Protein AF-A0ABD6BBD4-F1 (afdb_monomer_lite)

InterPro domains:
  IPR010994 RuvA domain 2-like [SSF47781] (39-121)
  IPR060101 SAM-like helix-hairpin-helix tandem [PF14520] (70-120)

Secondary structure (DSSP, 8-state):
------TTTHHHHHHHHHHHHHHGGGS----HHHHHHHHHHTTSS-HHHHHHHHHHHHHHHHHHHHHHHTTSTT--HHHHHHHHHH-SSHHHHHH--HHHHHTSTT--HHHHHHHHHHHHHHTS--

pLDDT: mean 80.8, std 21.13, range [36.78, 97.81]

Structure (mmCIF, N/CA/C/O backbone):
data_AF-A0ABD6BBD4-F1
#
_entry.id   AF-A0ABD6BBD4-F1
#
loop_
_atom_site.group_PDB
_atom_site.id
_atom_site.type_symbol
_atom_site.label_atom_id
_atom_site.label_alt_id
_atom_site.label_comp_id
_atom_site.label_asym_id
_atom_site.label_entity_id
_atom_site.label_seq_id
_atom_site.pdbx_PDB_ins_code
_atom_site.Cartn_x
_atom_site.Cartn_y
_atom_site.Cartn_z
_atom_site.occupancy
_atom_site.B_iso_or_equiv
_atom_site.auth_seq_id
_atom_site.auth_comp_id
_atom_site.auth_asym_id
_atom_site.auth_atom_id
_atom_site.pdbx_PDB_model_num
ATOM 1 N N . MET A 1 1 ? -23.292 -58.530 -29.403 1.00 50.50 1 MET A N 1
ATOM 2 C CA . MET A 1 1 ? -23.112 -58.066 -28.016 1.00 50.50 1 MET A CA 1
ATOM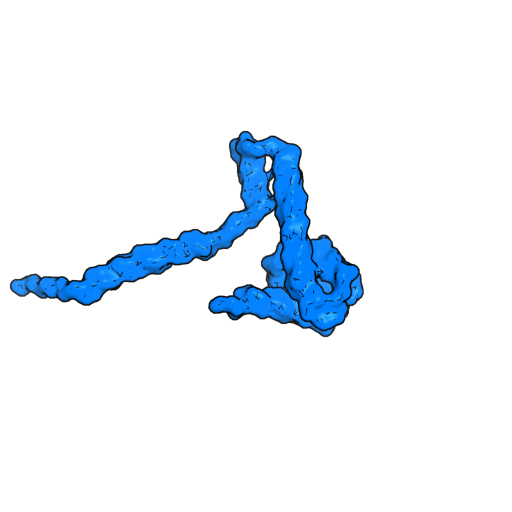 3 C C . MET A 1 1 ? -22.037 -56.995 -28.052 1.00 50.50 1 MET A C 1
ATOM 5 O O . MET A 1 1 ? -20.865 -57.299 -27.911 1.00 50.50 1 MET A O 1
ATOM 9 N N . TYR A 1 2 ? -22.459 -55.789 -28.411 1.00 49.84 2 TYR A N 1
ATOM 10 C CA . TYR A 1 2 ? -21.733 -54.531 -28.274 1.00 49.84 2 TYR A CA 1
ATOM 11 C C . TYR A 1 2 ? -22.840 -53.538 -27.934 1.00 49.84 2 TYR A C 1
ATOM 13 O O . TYR A 1 2 ? -23.832 -53.472 -28.659 1.00 49.84 2 TYR A O 1
ATOM 21 N N . ASP A 1 3 ? -22.739 -52.955 -26.748 1.00 53.69 3 ASP A N 1
ATOM 22 C CA . ASP A 1 3 ? -23.691 -51.991 -26.211 1.00 53.69 3 ASP A CA 1
ATOM 23 C C . ASP A 1 3 ? -23.444 -50.669 -26.948 1.00 53.69 3 ASP A C 1
ATOM 25 O O . ASP A 1 3 ? -22.309 -50.191 -26.978 1.00 53.69 3 ASP A O 1
ATOM 29 N N . ASP A 1 4 ? -24.461 -50.161 -27.644 1.00 53.75 4 ASP A N 1
ATOM 30 C CA . ASP A 1 4 ? -24.397 -48.888 -28.366 1.00 53.75 4 ASP A CA 1
ATOM 31 C C . ASP A 1 4 ? -24.511 -47.765 -27.318 1.00 53.75 4 ASP A C 1
ATOM 33 O O . ASP A 1 4 ? -25.568 -47.646 -26.685 1.00 53.75 4 ASP A O 1
ATOM 37 N N . PRO A 1 5 ? -23.453 -46.970 -27.068 1.00 53.09 5 PRO A N 1
ATOM 38 C CA . PRO A 1 5 ? -23.484 -45.965 -26.016 1.00 53.09 5 PRO A CA 1
ATOM 39 C C . PRO A 1 5 ? -24.514 -44.887 -26.357 1.00 53.09 5 PRO A C 1
ATOM 41 O O . PRO A 1 5 ? -24.500 -44.272 -27.427 1.00 53.09 5 PRO A O 1
ATOM 44 N N . SER A 1 6 ? -25.448 -44.671 -25.434 1.00 62.72 6 SER A N 1
ATOM 45 C CA . SER A 1 6 ? -26.521 -43.692 -25.592 1.00 62.72 6 SER A CA 1
ATOM 46 C C . SER A 1 6 ? -25.972 -42.259 -25.648 1.00 62.72 6 SER A C 1
ATOM 48 O O . SER A 1 6 ? -24.973 -41.930 -25.012 1.00 62.72 6 SER A O 1
ATOM 50 N N . VAL A 1 7 ? -26.674 -41.368 -26.357 1.00 54.94 7 VAL A N 1
ATOM 51 C CA . VAL A 1 7 ? -26.359 -39.929 -26.527 1.00 54.94 7 VAL A CA 1
ATOM 52 C C . VAL A 1 7 ? -26.120 -39.143 -25.223 1.00 54.94 7 VAL A C 1
ATOM 54 O O . VAL A 1 7 ? -25.608 -38.028 -25.271 1.00 54.94 7 VAL A O 1
ATOM 57 N N . TRP A 1 8 ? -26.426 -39.724 -24.062 1.00 46.72 8 TRP A N 1
ATOM 58 C CA . TRP A 1 8 ? -26.102 -39.167 -22.748 1.00 46.72 8 TRP A CA 1
ATOM 59 C C . TRP A 1 8 ? -24.623 -39.327 -22.350 1.00 46.72 8 TRP A C 1
ATOM 61 O O . TRP A 1 8 ? -24.120 -38.496 -21.599 1.00 46.72 8 TRP A O 1
ATOM 71 N N . GLU A 1 9 ? -23.890 -40.310 -22.884 1.00 46.50 9 GLU A N 1
ATOM 72 C CA . GLU A 1 9 ? -22.449 -40.473 -22.608 1.00 46.50 9 GLU A CA 1
ATOM 73 C C . GLU A 1 9 ? -21.569 -39.510 -23.421 1.00 46.50 9 GLU A C 1
ATOM 75 O O . GLU A 1 9 ? -20.493 -39.119 -22.968 1.00 46.50 9 GLU A O 1
ATOM 80 N N . LEU A 1 10 ? -22.040 -39.029 -24.578 1.00 45.31 10 LEU A N 1
ATOM 81 C CA . LEU A 1 10 ? -21.324 -38.016 -25.369 1.00 45.31 10 LEU A CA 1
ATOM 82 C C . LEU A 1 10 ? -21.401 -36.606 -24.759 1.00 45.31 10 LEU A C 1
ATOM 84 O O . LEU A 1 10 ? -20.559 -35.759 -25.060 1.00 45.31 10 LEU A O 1
ATOM 88 N N . GLY A 1 11 ? -22.357 -36.354 -23.858 1.00 40.06 11 GLY A N 1
ATOM 89 C CA . GLY A 1 11 ? -22.441 -35.093 -23.115 1.00 40.06 11 GLY A CA 1
ATOM 90 C C . GLY A 1 11 ? -21.311 -34.906 -22.094 1.00 40.06 11 GLY A C 1
ATOM 91 O O . GLY A 1 11 ? -20.915 -33.776 -21.814 1.00 40.06 11 GLY A O 1
ATOM 92 N N . LEU A 1 12 ? -20.736 -35.999 -21.580 1.00 44.81 12 LEU A N 1
ATOM 93 C CA . LEU A 1 12 ? -19.675 -35.944 -20.567 1.00 44.81 12 LEU A CA 1
ATOM 94 C C . LEU A 1 12 ? -18.303 -35.573 -21.143 1.00 44.81 12 LEU A C 1
ATOM 96 O O . LEU A 1 12 ? -17.493 -34.975 -20.439 1.00 44.81 12 LEU A O 1
ATOM 100 N N . ILE A 1 13 ? -18.047 -35.845 -22.425 1.00 40.88 13 ILE A N 1
ATOM 101 C CA . ILE A 1 13 ? -16.773 -35.470 -23.061 1.00 40.88 13 ILE A CA 1
ATOM 102 C C . ILE A 1 13 ? -16.767 -33.977 -23.430 1.00 40.88 13 ILE A C 1
ATOM 104 O O . ILE A 1 13 ? -15.747 -33.308 -23.268 1.00 40.88 13 ILE A O 1
ATOM 108 N N . ALA A 1 14 ? -17.910 -33.412 -23.834 1.00 40.31 14 ALA A N 1
ATOM 109 C CA . ALA A 1 14 ? -18.018 -31.976 -24.109 1.00 40.31 14 ALA A CA 1
ATOM 110 C C . ALA A 1 14 ? -17.898 -31.112 -22.835 1.00 40.31 14 ALA A C 1
ATOM 112 O O . ALA A 1 14 ? -17.365 -30.004 -22.891 1.00 40.31 14 ALA A O 1
ATOM 113 N N . ALA A 1 15 ? -18.322 -31.627 -21.676 1.00 42.31 15 ALA A N 1
ATOM 114 C CA . ALA A 1 15 ? -18.199 -30.921 -20.399 1.00 42.31 15 ALA A CA 1
ATOM 115 C C . ALA A 1 15 ? -16.740 -30.784 -19.918 1.00 42.31 15 ALA A C 1
ATOM 117 O O . ALA A 1 15 ? -16.396 -29.792 -19.275 1.00 42.31 15 ALA A O 1
ATOM 118 N N . ILE A 1 16 ? -15.858 -31.727 -20.268 1.00 44.81 16 ILE A N 1
ATOM 119 C CA . ILE A 1 16 ? -14.438 -31.670 -19.878 1.00 44.81 16 ILE A CA 1
ATOM 120 C C . ILE A 1 16 ? -13.690 -30.581 -20.661 1.00 44.81 16 ILE A C 1
ATOM 122 O O . ILE A 1 16 ? -12.827 -29.906 -20.103 1.00 44.81 16 ILE A O 1
ATOM 126 N N . ILE A 1 17 ? -14.054 -30.340 -21.924 1.00 44.56 17 ILE A N 1
ATOM 127 C CA . ILE A 1 17 ? -13.423 -29.280 -22.726 1.00 44.56 17 ILE A CA 1
ATOM 128 C C . ILE A 1 17 ? -13.863 -27.891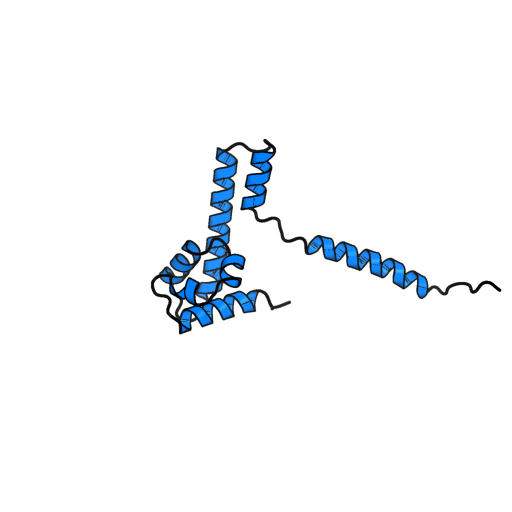 -22.234 1.00 44.56 17 ILE A C 1
ATOM 130 O O . ILE A 1 17 ? -13.057 -26.961 -22.213 1.00 44.56 17 ILE A O 1
ATOM 134 N N . LEU A 1 18 ? -15.098 -27.754 -21.739 1.00 38.03 18 LEU A N 1
ATOM 135 C CA . LEU A 1 18 ? -15.572 -26.483 -21.185 1.00 38.03 18 LEU A CA 1
ATOM 136 C C . LEU A 1 18 ? -14.939 -26.152 -19.819 1.00 38.03 18 LEU A C 1
ATOM 138 O O . LEU A 1 18 ? -14.666 -24.988 -19.543 1.00 38.03 18 LEU A O 1
ATOM 142 N N . ALA A 1 19 ? -14.643 -27.157 -18.988 1.00 43.22 19 ALA A N 1
ATOM 143 C CA . ALA A 1 19 ? -13.970 -26.951 -17.702 1.00 43.22 19 ALA A CA 1
ATOM 144 C C . ALA A 1 19 ? -12.480 -26.584 -17.846 1.00 43.22 19 ALA A C 1
ATOM 146 O O . ALA A 1 19 ? -11.934 -25.889 -16.992 1.00 43.22 19 ALA A O 1
ATOM 147 N N . ALA A 1 20 ? -11.820 -27.009 -18.929 1.00 41.44 20 ALA A N 1
ATOM 148 C CA . ALA A 1 20 ? -10.439 -26.616 -19.204 1.00 41.44 20 ALA A CA 1
ATOM 149 C C . ALA A 1 20 ? -10.338 -25.167 -19.709 1.00 41.44 20 ALA A C 1
ATOM 151 O O . ALA A 1 20 ? -9.430 -24.451 -19.309 1.00 41.44 20 ALA A O 1
ATOM 152 N N . SER A 1 21 ? -11.297 -24.697 -20.516 1.00 43.38 21 SER A N 1
ATOM 153 C CA . SER A 1 21 ? -11.242 -23.338 -21.078 1.00 43.38 21 SER A CA 1
ATOM 154 C C . SER A 1 21 ? -11.633 -22.235 -20.089 1.00 43.38 21 SER A C 1
ATOM 156 O O . SER A 1 21 ? -11.244 -21.088 -20.283 1.00 43.38 21 SER A O 1
ATOM 158 N N . VAL A 1 22 ? -12.383 -22.556 -19.028 1.00 43.50 22 VAL A N 1
ATOM 159 C CA . VAL A 1 22 ? -12.601 -21.623 -17.905 1.00 43.50 22 VAL A CA 1
ATOM 160 C C . VAL A 1 22 ? -11.349 -21.525 -17.027 1.00 43.50 22 VAL A C 1
ATOM 162 O O . VAL A 1 22 ? -11.129 -20.500 -16.391 1.00 43.50 22 VAL A O 1
ATOM 165 N N . ARG A 1 23 ? -10.486 -22.550 -17.037 1.0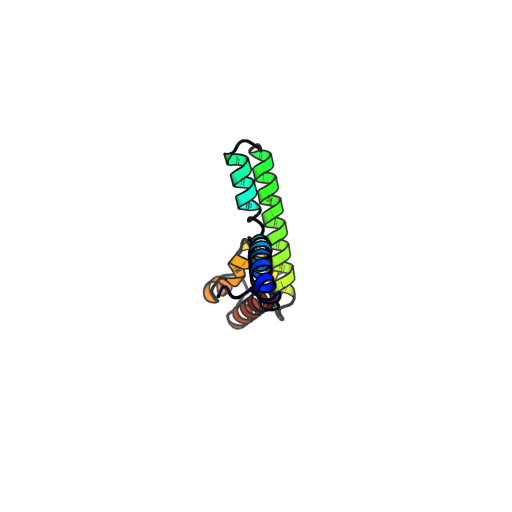0 40.84 23 ARG A N 1
ATOM 166 C CA . ARG A 1 23 ? -9.223 -22.537 -16.292 1.00 40.84 23 ARG A CA 1
ATOM 167 C C . ARG A 1 23 ? -8.187 -21.575 -16.885 1.00 40.84 23 ARG A C 1
ATOM 169 O O . ARG A 1 23 ? -7.420 -21.016 -16.119 1.00 40.84 23 ARG A O 1
ATOM 176 N N . ASP A 1 24 ? -8.231 -21.339 -18.195 1.00 37.56 24 ASP A N 1
ATOM 177 C CA . ASP A 1 24 ? -7.393 -20.348 -18.897 1.00 37.56 24 ASP A CA 1
ATOM 178 C C . ASP A 1 24 ? -7.779 -18.896 -18.542 1.00 37.56 24 ASP A C 1
ATOM 180 O O . ASP A 1 24 ? -6.963 -17.988 -18.599 1.00 37.56 24 ASP A O 1
ATOM 184 N N . ARG A 1 25 ? -9.031 -18.643 -18.127 1.00 41.41 25 ARG A N 1
ATOM 185 C CA . ARG A 1 25 ? -9.484 -17.293 -17.727 1.00 41.41 25 ARG A CA 1
ATOM 186 C C . ARG A 1 25 ? -9.284 -16.994 -16.234 1.00 41.41 25 ARG A C 1
ATOM 188 O O . ARG A 1 25 ? -9.655 -15.922 -15.774 1.00 41.41 25 ARG A O 1
ATOM 195 N N . LEU A 1 26 ? -8.728 -17.956 -15.497 1.00 42.12 26 LEU A N 1
ATOM 196 C CA . LEU A 1 26 ? -8.248 -17.820 -14.119 1.00 42.12 26 LEU A CA 1
ATOM 197 C C . LEU A 1 26 ? -6.711 -17.847 -14.062 1.00 42.12 26 LEU A C 1
ATOM 199 O O . LEU A 1 26 ? -6.143 -17.986 -12.979 1.00 42.12 26 LEU A O 1
ATOM 203 N N . GLU A 1 27 ? -6.027 -17.745 -15.205 1.00 43.94 27 GLU A N 1
ATOM 204 C CA . GLU A 1 27 ? -4.658 -17.242 -15.201 1.00 43.94 27 GLU A CA 1
ATOM 205 C C . GLU A 1 27 ? -4.759 -15.780 -14.783 1.00 43.94 27 GLU A C 1
ATOM 207 O O . GLU A 1 27 ? -5.319 -14.961 -15.510 1.00 43.94 27 GLU A O 1
ATOM 212 N N . SER A 1 28 ? -4.330 -15.502 -13.548 1.00 48.56 28 SER A N 1
ATOM 213 C CA . SER A 1 28 ? -4.089 -14.159 -13.035 1.00 48.56 28 SER A CA 1
ATOM 214 C C . SER A 1 28 ? -3.555 -13.293 -14.165 1.00 48.56 28 SER A C 1
ATOM 216 O O . SER A 1 28 ? -2.569 -13.684 -14.795 1.00 48.56 28 SER A O 1
ATOM 218 N N . ASP A 1 29 ? -4.219 -12.167 -14.438 1.00 55.94 29 ASP A N 1
ATOM 219 C CA . ASP A 1 29 ? -3.659 -11.132 -15.306 1.00 55.94 29 ASP A CA 1
ATOM 220 C C . ASP A 1 29 ? -2.184 -10.975 -14.898 1.00 55.94 29 ASP A C 1
ATOM 222 O O . ASP A 1 29 ? -1.916 -10.851 -13.694 1.00 55.94 29 ASP A O 1
ATOM 226 N N . PRO A 1 30 ? -1.223 -11.167 -15.820 1.00 65.31 30 PRO A N 1
ATOM 227 C CA . PRO A 1 30 ? 0.181 -11.153 -15.451 1.00 65.31 30 PRO A CA 1
ATOM 228 C C . PRO A 1 30 ? 0.466 -9.828 -14.757 1.00 65.31 30 PRO A C 1
ATOM 230 O O . PRO A 1 30 ? 0.103 -8.775 -15.279 1.00 65.31 30 PRO A O 1
ATOM 233 N N . ASP A 1 31 ? 1.087 -9.904 -13.578 1.00 82.06 31 ASP A N 1
ATOM 234 C CA . ASP A 1 31 ? 1.479 -8.730 -12.805 1.00 82.06 31 ASP A CA 1
ATOM 235 C C . ASP A 1 31 ? 2.153 -7.712 -13.749 1.00 82.06 31 ASP A C 1
ATOM 237 O O . ASP A 1 31 ? 3.134 -8.062 -14.422 1.00 82.06 31 ASP A O 1
ATOM 241 N N . PRO A 1 32 ? 1.600 -6.494 -13.892 1.00 87.94 32 PRO A N 1
ATOM 242 C CA . PRO A 1 32 ? 2.009 -5.565 -14.943 1.00 87.94 32 PRO A CA 1
ATOM 243 C C . PRO A 1 32 ? 3.480 -5.143 -14.813 1.00 87.94 32 PRO A C 1
ATOM 245 O O . PRO A 1 32 ? 4.136 -4.854 -15.822 1.00 87.94 32 PRO A O 1
ATOM 248 N N . ILE A 1 33 ? 4.032 -5.176 -13.596 1.00 89.81 33 ILE A N 1
ATOM 249 C CA . ILE A 1 33 ? 5.448 -4.920 -13.328 1.00 89.81 33 ILE A CA 1
ATOM 250 C C . ILE A 1 33 ? 6.299 -6.095 -13.831 1.00 89.81 33 ILE A C 1
ATOM 252 O O . ILE A 1 33 ? 7.299 -5.880 -14.525 1.00 89.81 33 ILE A O 1
ATOM 256 N N . GLU A 1 34 ? 5.920 -7.338 -13.532 1.00 90.94 34 GLU A N 1
ATOM 257 C CA . GLU A 1 34 ? 6.617 -8.531 -14.032 1.00 90.94 34 GLU A CA 1
ATOM 258 C C . GLU A 1 34 ? 6.521 -8.672 -15.559 1.00 90.94 34 GLU A C 1
ATOM 260 O O . GLU A 1 34 ? 7.494 -9.063 -16.214 1.00 90.94 34 GLU A O 1
ATOM 265 N N . GLU A 1 35 ? 5.392 -8.285 -16.152 1.00 91.50 35 GLU A N 1
ATOM 266 C CA . GLU A 1 35 ? 5.223 -8.186 -17.602 1.00 91.50 35 GLU A CA 1
ATOM 267 C C . GLU A 1 35 ? 6.235 -7.213 -18.214 1.00 91.50 35 GLU A C 1
ATOM 269 O O . GLU A 1 35 ? 6.964 -7.566 -19.147 1.00 91.50 35 GLU A O 1
ATOM 274 N N . ALA A 1 36 ? 6.322 -5.997 -17.667 1.00 92.56 36 ALA A N 1
ATOM 275 C CA . ALA A 1 36 ? 7.255 -4.986 -18.145 1.00 92.56 36 ALA A CA 1
ATOM 276 C C . ALA A 1 36 ? 8.709 -5.477 -18.037 1.00 92.56 36 ALA A C 1
ATOM 278 O O . ALA A 1 36 ? 9.466 -5.400 -19.011 1.00 92.56 36 ALA A O 1
ATOM 279 N N . LYS A 1 37 ? 9.091 -6.073 -16.897 1.00 93.19 37 LYS A N 1
ATOM 280 C CA . LYS A 1 37 ? 10.426 -6.666 -16.700 1.00 93.19 37 LYS A CA 1
ATOM 281 C C . LYS A 1 37 ? 10.729 -7.759 -17.723 1.00 93.19 37 LYS A C 1
ATOM 283 O O . LYS A 1 37 ? 11.852 -7.821 -18.229 1.00 93.19 37 LYS A O 1
ATOM 288 N N . ARG A 1 38 ? 9.751 -8.608 -18.051 1.00 94.69 38 ARG A N 1
ATOM 289 C CA . ARG A 1 38 ? 9.916 -9.669 -19.051 1.00 94.69 38 ARG A CA 1
ATOM 290 C C . ARG A 1 38 ? 10.141 -9.101 -20.450 1.00 94.69 38 ARG A C 1
ATOM 292 O O . ARG A 1 38 ? 11.090 -9.508 -21.115 1.00 94.69 38 ARG A O 1
ATOM 299 N N . LEU A 1 39 ? 9.337 -8.124 -20.868 1.00 94.56 39 LEU A N 1
ATOM 300 C CA . LEU A 1 39 ? 9.493 -7.462 -22.169 1.00 94.56 39 LEU A CA 1
ATOM 301 C C . LEU A 1 39 ? 10.867 -6.797 -22.313 1.00 94.56 39 LEU A C 1
ATOM 303 O O . LEU A 1 39 ? 11.470 -6.851 -23.387 1.00 94.56 39 LEU A O 1
ATOM 307 N N . TYR A 1 40 ? 11.384 -6.203 -21.236 1.00 94.75 40 TYR A N 1
ATOM 308 C CA . TYR A 1 40 ? 12.738 -5.653 -21.216 1.00 94.75 40 TYR A CA 1
ATOM 309 C C . TYR A 1 40 ? 13.800 -6.755 -21.333 1.00 94.75 40 TYR A C 1
ATOM 311 O O . TYR A 1 40 ? 14.715 -6.651 -22.150 1.00 94.75 40 TYR A O 1
ATOM 319 N N . ALA A 1 41 ? 13.653 -7.850 -20.579 1.00 96.56 41 ALA A N 1
ATOM 320 C CA . ALA A 1 41 ? 14.566 -8.993 -20.641 1.00 96.56 41 ALA A CA 1
ATOM 321 C C . ALA A 1 41 ? 14.607 -9.658 -22.033 1.00 96.56 41 ALA A C 1
ATOM 323 O O . ALA A 1 41 ? 15.651 -10.163 -22.449 1.00 96.56 41 ALA A O 1
ATOM 324 N N . GLU A 1 42 ? 13.494 -9.631 -22.767 1.00 97.31 42 GLU A N 1
ATOM 325 C CA . GLU A 1 42 ? 13.375 -10.117 -24.148 1.00 97.31 42 GLU A CA 1
ATOM 326 C C . GLU A 1 42 ? 13.855 -9.097 -25.199 1.00 97.31 42 GLU A C 1
ATOM 328 O O . GLU A 1 42 ? 13.931 -9.416 -26.388 1.00 97.31 42 GLU A O 1
ATOM 333 N N . GLY A 1 43 ? 14.206 -7.876 -24.782 1.00 96.31 43 GLY A N 1
ATOM 334 C CA . GLY A 1 43 ? 14.634 -6.790 -25.666 1.00 96.31 43 GLY A CA 1
ATOM 335 C C . GLY A 1 43 ? 13.505 -6.196 -26.513 1.00 96.31 43 GLY A C 1
ATOM 336 O O . GLY A 1 43 ? 13.778 -5.601 -27.556 1.00 96.31 43 GLY A O 1
ATOM 337 N N . MET A 1 44 ? 12.245 -6.379 -26.101 1.00 97.44 44 MET A N 1
ATOM 338 C CA . MET A 1 44 ? 11.066 -5.836 -26.788 1.00 97.44 44 MET A CA 1
ATOM 339 C C . MET A 1 44 ? 10.783 -4.375 -26.425 1.00 97.44 44 MET A C 1
ATOM 341 O O . MET A 1 44 ? 10.180 -3.661 -27.226 1.00 97.44 44 MET A O 1
ATOM 345 N N . ILE A 1 45 ? 11.220 -3.936 -25.244 1.00 96.94 45 ILE A N 1
ATOM 346 C CA . ILE A 1 45 ? 11.162 -2.542 -24.789 1.00 96.94 45 ILE A CA 1
ATOM 347 C C . ILE A 1 45 ? 12.540 -2.095 -24.303 1.00 96.94 45 ILE A C 1
ATOM 349 O O . ILE A 1 45 ? 13.365 -2.917 -23.899 1.00 96.94 45 ILE A O 1
ATOM 353 N N . ASP A 1 46 ? 12.793 -0.793 -24.357 1.00 97.38 46 ASP A N 1
ATOM 354 C CA . ASP A 1 46 ? 13.982 -0.170 -23.792 1.00 97.38 46 ASP A CA 1
ATOM 355 C C . ASP A 1 46 ? 13.780 0.206 -22.315 1.00 97.38 46 ASP A C 1
ATOM 357 O O . ASP A 1 46 ? 12.671 0.184 -21.784 1.00 97.38 46 ASP A O 1
ATOM 361 N N . GLU A 1 47 ? 14.882 0.519 -21.631 1.00 96.94 47 GLU A N 1
ATOM 362 C CA . GLU A 1 47 ? 14.890 0.865 -20.201 1.00 96.94 47 GLU A CA 1
ATOM 363 C C . GLU A 1 47 ? 13.944 2.036 -19.852 1.00 96.94 47 GLU A C 1
ATOM 365 O O . GLU A 1 47 ? 13.178 1.886 -18.903 1.00 96.94 47 GLU A O 1
ATOM 370 N N . PRO A 1 48 ? 13.870 3.141 -20.627 1.00 97.81 48 PRO A N 1
ATOM 371 C CA . PRO A 1 48 ? 12.911 4.212 -20.339 1.00 97.81 48 PRO A CA 1
ATOM 372 C C . PRO A 1 48 ? 11.439 3.772 -20.414 1.00 97.81 48 PRO A C 1
ATOM 374 O O . PRO A 1 48 ? 10.607 4.252 -19.648 1.00 97.81 48 PRO A O 1
ATOM 377 N N . GLU A 1 49 ? 11.096 2.865 -21.333 1.00 96.69 49 GLU A N 1
ATOM 378 C CA . GLU A 1 49 ? 9.736 2.328 -21.450 1.00 96.69 49 GLU A CA 1
ATOM 379 C C . GLU A 1 49 ? 9.419 1.333 -20.325 1.00 96.69 49 GLU A C 1
ATOM 381 O O . GLU A 1 49 ? 8.284 1.301 -19.848 1.00 96.69 49 GLU A O 1
ATOM 386 N N . LEU A 1 50 ? 10.407 0.555 -19.862 1.00 95.62 50 LEU A N 1
ATOM 387 C CA . LEU A 1 50 ? 10.277 -0.265 -18.654 1.00 95.62 50 LEU A CA 1
ATOM 388 C C . LEU A 1 50 ? 9.946 0.611 -17.440 1.00 95.62 50 LEU A C 1
ATOM 390 O O . LEU A 1 50 ? 8.984 0.324 -16.733 1.00 95.62 50 LEU A O 1
ATOM 394 N N . GLU A 1 51 ? 10.721 1.673 -17.217 1.00 96.44 51 GLU A N 1
ATOM 395 C CA . GLU A 1 51 ? 10.522 2.595 -16.093 1.00 96.44 51 GLU A CA 1
ATOM 396 C C . GLU A 1 51 ? 9.125 3.221 -16.119 1.00 96.44 51 GLU A C 1
ATOM 398 O O . GLU A 1 51 ? 8.420 3.167 -15.113 1.00 96.44 51 GLU A O 1
ATOM 403 N N . ARG A 1 52 ? 8.690 3.729 -17.283 1.00 95.94 52 ARG A N 1
ATOM 404 C CA . ARG A 1 52 ? 7.348 4.304 -17.459 1.00 95.94 52 ARG A CA 1
ATOM 405 C C . ARG A 1 52 ? 6.248 3.310 -17.089 1.00 95.94 52 ARG A C 1
ATOM 407 O O . ARG A 1 52 ? 5.300 3.672 -16.406 1.00 95.94 52 ARG A O 1
ATOM 414 N N . ARG A 1 53 ? 6.362 2.056 -17.537 1.00 93.38 53 ARG A N 1
ATOM 415 C CA . ARG A 1 53 ? 5.351 1.027 -17.249 1.00 93.38 53 ARG A CA 1
ATOM 416 C C . ARG A 1 53 ? 5.323 0.614 -15.784 1.00 93.38 53 ARG A C 1
ATOM 418 O O . ARG A 1 53 ? 4.246 0.338 -15.272 1.00 93.38 53 ARG A O 1
ATOM 425 N N . ILE A 1 54 ? 6.481 0.558 -15.125 1.00 93.56 54 ILE A N 1
ATOM 426 C CA . ILE A 1 54 ? 6.546 0.290 -13.683 1.00 93.56 54 ILE A CA 1
ATOM 427 C C . ILE A 1 54 ? 5.892 1.436 -12.909 1.00 93.56 54 ILE A C 1
ATOM 429 O O . ILE A 1 54 ? 5.110 1.171 -12.007 1.00 93.56 54 ILE A O 1
ATOM 433 N N . GLU A 1 55 ? 6.183 2.689 -13.266 1.00 92.69 55 GLU A N 1
ATOM 434 C CA . GLU A 1 55 ? 5.567 3.861 -12.632 1.00 92.69 55 GLU A CA 1
ATOM 435 C C . GLU A 1 55 ? 4.041 3.846 -12.787 1.00 92.69 55 GLU A C 1
ATOM 437 O O . GLU A 1 55 ? 3.330 3.976 -11.795 1.00 92.69 55 GLU A O 1
ATOM 442 N N . GLU A 1 56 ? 3.539 3.606 -14.002 1.00 92.38 56 GLU A N 1
ATOM 443 C CA . GLU A 1 56 ? 2.098 3.508 -14.266 1.00 92.38 56 GLU A CA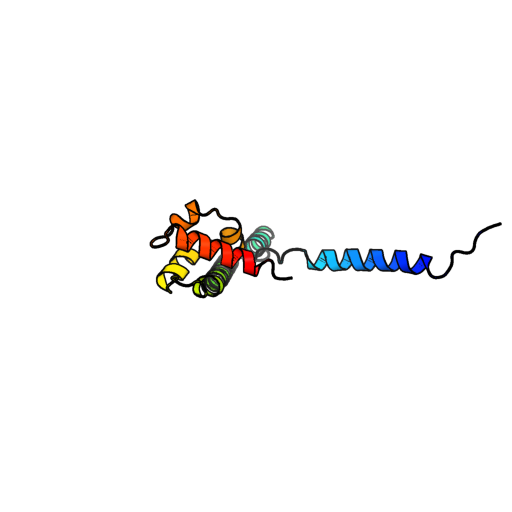 1
ATOM 444 C C . GLU A 1 56 ? 1.437 2.382 -13.462 1.00 92.38 56 GLU A C 1
ATOM 446 O O . GLU A 1 56 ? 0.401 2.603 -12.842 1.00 92.38 56 GLU A O 1
ATOM 451 N N . ALA A 1 57 ? 2.053 1.198 -13.419 1.00 90.50 57 ALA A N 1
ATOM 452 C CA . ALA A 1 57 ? 1.531 0.070 -12.654 1.00 90.50 57 ALA A CA 1
ATOM 453 C C . ALA A 1 57 ? 1.471 0.360 -11.144 1.00 90.50 57 ALA A C 1
ATOM 455 O O . ALA A 1 57 ? 0.461 0.084 -10.504 1.00 90.50 57 ALA A O 1
ATOM 456 N N . VAL A 1 58 ? 2.527 0.962 -10.586 1.00 90.44 58 VAL A N 1
ATOM 457 C CA . VAL A 1 58 ? 2.575 1.356 -9.170 1.00 90.44 58 VAL A CA 1
ATOM 458 C C . VAL A 1 58 ? 1.504 2.402 -8.851 1.00 90.44 58 VAL A C 1
ATOM 460 O O . VAL A 1 58 ? 0.858 2.322 -7.808 1.00 90.44 58 VAL A O 1
ATOM 463 N N . ASP A 1 59 ? 1.289 3.380 -9.733 1.00 92.00 59 ASP A N 1
ATOM 464 C CA . ASP A 1 59 ? 0.253 4.397 -9.542 1.00 92.00 59 ASP A CA 1
ATOM 465 C C . ASP A 1 59 ? -1.162 3.793 -9.573 1.00 92.00 59 ASP A C 1
ATOM 467 O O . ASP A 1 59 ? -1.981 4.123 -8.705 1.00 92.00 59 ASP A O 1
ATOM 471 N N . ASP A 1 60 ? -1.430 2.875 -10.507 1.00 91.56 60 ASP A N 1
ATOM 472 C CA . ASP A 1 60 ? -2.703 2.154 -10.607 1.00 91.56 60 ASP A CA 1
ATOM 473 C C . ASP A 1 60 ? -2.966 1.299 -9.350 1.00 91.56 60 ASP A C 1
ATOM 475 O O . ASP A 1 60 ? -4.059 1.349 -8.772 1.00 91.56 60 ASP A O 1
ATOM 479 N N . ASP A 1 61 ? -1.960 0.564 -8.865 1.00 90.75 61 ASP A N 1
ATOM 480 C CA . ASP A 1 61 ? -2.077 -0.251 -7.652 1.00 90.75 61 ASP A CA 1
ATOM 481 C C . ASP A 1 61 ? -2.253 0.606 -6.391 1.00 90.75 61 ASP A C 1
ATOM 483 O O . ASP A 1 61 ? -3.099 0.315 -5.534 1.00 90.75 61 ASP A O 1
ATOM 487 N N . HIS A 1 62 ? -1.523 1.717 -6.284 1.00 93.75 62 HIS A N 1
ATOM 488 C CA . HIS A 1 62 ? -1.712 2.681 -5.205 1.00 93.75 62 HIS A CA 1
ATOM 489 C C . HIS A 1 62 ? -3.131 3.271 -5.215 1.00 93.75 62 HIS A C 1
ATOM 491 O O . HIS A 1 62 ? -3.732 3.458 -4.147 1.00 93.75 62 HIS A O 1
ATOM 497 N N . GLU A 1 63 ? -3.687 3.580 -6.391 1.00 93.31 63 GLU A N 1
ATOM 498 C CA . GLU A 1 63 ? -5.070 4.040 -6.525 1.00 93.31 63 GLU A CA 1
ATOM 499 C C . GLU A 1 63 ? -6.060 2.953 -6.089 1.00 93.31 63 GLU A C 1
ATOM 501 O O . GLU A 1 63 ? -6.971 3.238 -5.303 1.00 93.31 63 GLU A O 1
ATOM 506 N N . ALA A 1 64 ? -5.844 1.704 -6.508 1.00 91.56 64 ALA A N 1
ATOM 507 C CA . ALA A 1 64 ? -6.679 0.570 -6.129 1.00 91.56 64 ALA A CA 1
ATOM 508 C C . ALA A 1 64 ? -6.681 0.334 -4.610 1.00 91.56 64 ALA A C 1
ATOM 510 O O . ALA A 1 64 ? -7.750 0.187 -4.004 1.00 91.56 64 ALA A O 1
ATOM 511 N N . ILE A 1 65 ? -5.507 0.370 -3.969 1.00 93.62 65 ILE A N 1
ATOM 512 C CA . ILE A 1 65 ? -5.384 0.285 -2.509 1.00 93.62 65 ILE A CA 1
ATOM 513 C C . ILE A 1 65 ? -6.203 1.394 -1.858 1.00 93.62 65 ILE A C 1
ATOM 515 O O . ILE A 1 65 ? -7.051 1.109 -1.008 1.00 93.62 65 ILE A O 1
ATOM 519 N N . ARG A 1 66 ? -5.993 2.652 -2.267 1.00 94.12 66 ARG A N 1
ATOM 520 C CA . ARG A 1 66 ? -6.702 3.802 -1.692 1.00 94.12 66 ARG A CA 1
ATOM 521 C C . ARG A 1 66 ? -8.212 3.663 -1.821 1.00 94.12 66 ARG A C 1
ATOM 523 O O . ARG A 1 66 ? -8.910 3.855 -0.830 1.00 94.12 66 ARG A O 1
ATOM 530 N N . LEU A 1 67 ? -8.702 3.273 -2.993 1.00 92.19 67 LEU A N 1
ATOM 531 C CA . LEU A 1 67 ? -10.128 3.111 -3.259 1.00 92.19 67 LEU A CA 1
ATOM 532 C C . LEU A 1 67 ? -10.776 2.074 -2.331 1.00 92.19 67 LEU A C 1
ATOM 534 O O . LEU A 1 67 ? -11.890 2.287 -1.854 1.00 92.19 67 LEU A O 1
ATOM 538 N N . VAL A 1 68 ? -10.084 0.970 -2.039 1.00 92.38 68 VAL A N 1
ATOM 539 C CA . VAL A 1 68 ? -10.611 -0.080 -1.155 1.00 92.38 68 VAL A CA 1
ATOM 540 C C . VAL A 1 68 ? -10.542 0.324 0.317 1.00 92.38 68 VAL A C 1
ATOM 542 O O . VAL A 1 68 ? -11.493 0.077 1.061 1.00 92.38 68 VAL A O 1
ATOM 545 N N . VAL A 1 69 ? -9.434 0.924 0.764 1.00 93.69 69 VAL A N 1
ATOM 546 C CA . VAL A 1 69 ? -9.228 1.212 2.194 1.00 93.69 69 VAL A CA 1
ATOM 547 C C . VAL A 1 69 ? -9.914 2.494 2.664 1.00 93.69 69 VAL A C 1
ATOM 549 O O . VAL A 1 69 ? -10.225 2.600 3.846 1.00 93.69 69 VAL A O 1
ATOM 552 N N . GLU A 1 70 ? -10.188 3.459 1.782 1.00 93.25 70 GLU A N 1
ATOM 553 C CA . GLU A 1 70 ? -10.899 4.703 2.138 1.00 93.25 70 GLU A CA 1
ATOM 554 C C . GLU A 1 70 ? -12.347 4.468 2.589 1.00 93.25 70 GLU A C 1
ATOM 556 O O . GLU A 1 70 ? -12.904 5.291 3.314 1.00 93.25 70 GLU A O 1
ATOM 561 N N . ASP A 1 71 ? -12.940 3.332 2.221 1.00 90.50 71 ASP A N 1
ATOM 562 C CA . ASP A 1 71 ? -14.280 2.925 2.656 1.00 90.50 71 ASP A CA 1
ATOM 563 C C . ASP A 1 71 ? -14.310 2.414 4.114 1.00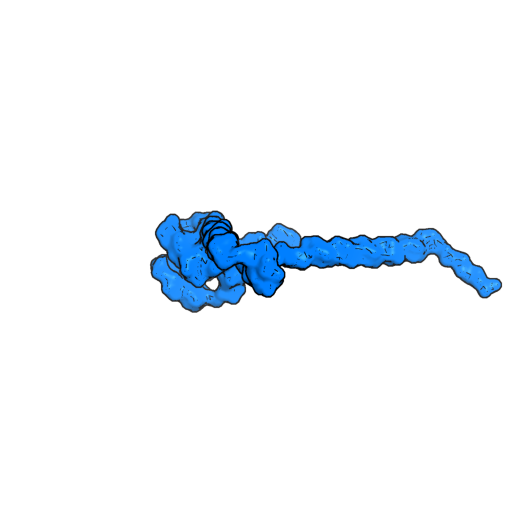 90.50 71 ASP A C 1
ATOM 565 O O . ASP A 1 71 ? -15.371 2.242 4.717 1.00 90.50 71 ASP A O 1
ATOM 569 N N . VAL A 1 72 ? -13.142 2.186 4.723 1.00 93.56 72 VAL A N 1
ATOM 570 C CA . VAL A 1 72 ? -13.037 1.759 6.121 1.00 93.56 72 VAL A CA 1
ATOM 571 C C . VAL A 1 72 ? -13.213 2.957 7.049 1.00 93.56 72 VAL A C 1
ATOM 573 O O . VAL A 1 72 ? -12.460 3.933 7.009 1.00 93.56 72 VAL A O 1
ATOM 576 N N . ASN A 1 73 ? -14.186 2.861 7.958 1.00 90.44 73 ASN A N 1
ATOM 577 C CA . ASN A 1 73 ? -14.414 3.883 8.977 1.00 90.44 73 ASN A CA 1
ATOM 578 C C . ASN A 1 73 ? -13.135 4.146 9.787 1.00 90.44 73 ASN A C 1
ATOM 580 O O . ASN A 1 73 ? -12.581 3.248 10.412 1.00 90.44 73 ASN A O 1
ATOM 584 N N . GLY A 1 74 ? -12.686 5.402 9.799 1.00 87.81 74 GLY A N 1
ATOM 585 C CA . GLY A 1 74 ? -11.461 5.806 10.491 1.00 87.81 74 GLY A CA 1
ATOM 586 C C . GLY A 1 74 ? -10.217 5.867 9.601 1.00 87.81 74 GLY A C 1
ATOM 587 O O . GLY A 1 74 ? -9.211 6.442 10.029 1.00 87.81 74 GLY A O 1
ATOM 588 N N . VAL A 1 75 ? -10.269 5.393 8.353 1.00 93.75 75 VAL A N 1
ATOM 589 C CA . VAL A 1 75 ? -9.228 5.680 7.358 1.00 93.75 75 VAL A CA 1
ATOM 590 C C . VAL A 1 75 ? -9.455 7.081 6.789 1.00 93.75 75 VAL A C 1
ATOM 592 O O . VAL A 1 75 ? -10.517 7.411 6.276 1.00 93.75 75 VAL A O 1
ATOM 595 N N . SER A 1 76 ? -8.453 7.946 6.930 1.00 94.19 76 SER A N 1
ATOM 596 C CA . SER A 1 76 ? -8.420 9.263 6.287 1.00 94.19 76 SER A CA 1
ATOM 597 C C . SER A 1 76 ? -7.612 9.201 4.992 1.00 94.19 76 SER A C 1
ATOM 599 O O . SER A 1 76 ? -6.806 8.291 4.824 1.00 94.19 76 SER A O 1
ATOM 601 N N . ASP A 1 77 ? -7.727 10.216 4.133 1.00 92.81 77 ASP A N 1
ATOM 602 C CA . ASP A 1 77 ? -6.899 10.353 2.918 1.00 92.81 77 ASP A CA 1
ATOM 603 C C . ASP A 1 77 ? -5.385 10.258 3.211 1.00 92.81 77 ASP A C 1
ATOM 605 O O . ASP A 1 77 ? -4.621 9.650 2.466 1.00 92.81 77 ASP A O 1
ATOM 609 N N . SER A 1 78 ? -4.927 10.801 4.345 1.00 94.44 78 SER A N 1
ATOM 610 C CA . SER A 1 78 ? -3.526 10.654 4.761 1.00 94.44 78 SER A CA 1
ATOM 611 C C . SER A 1 78 ? -3.155 9.207 5.092 1.00 94.44 78 SER A C 1
ATOM 613 O O . SER A 1 78 ? -2.039 8.789 4.798 1.00 94.44 78 SER A O 1
ATOM 615 N N . ARG A 1 79 ? -4.073 8.451 5.705 1.00 94.94 79 ARG A N 1
ATOM 616 C CA . ARG A 1 79 ? -3.858 7.045 6.065 1.00 94.94 79 ARG A CA 1
ATOM 617 C C . ARG A 1 79 ? -3.948 6.138 4.845 1.00 94.94 79 ARG A C 1
ATOM 619 O O . ARG A 1 79 ? -3.093 5.277 4.705 1.00 94.94 79 ARG A O 1
ATOM 626 N N . SER A 1 80 ? -4.905 6.359 3.943 1.00 95.06 80 SER A N 1
ATOM 627 C CA . SER A 1 80 ? -5.010 5.586 2.699 1.00 95.06 80 SER A CA 1
ATOM 628 C C . SER A 1 80 ? -3.753 5.743 1.844 1.00 95.06 80 SER A C 1
ATOM 630 O O . SER A 1 80 ? -3.203 4.752 1.377 1.00 95.06 80 SER A O 1
ATOM 632 N N . LYS A 1 81 ? -3.219 6.967 1.736 1.00 94.88 81 LYS A N 1
ATOM 633 C CA . LYS A 1 81 ? -1.925 7.233 1.087 1.00 94.88 81 LYS A CA 1
ATOM 634 C C . LYS A 1 81 ? -0.744 6.590 1.805 1.00 94.88 81 LYS A C 1
ATOM 636 O O . LYS A 1 81 ? 0.199 6.181 1.144 1.00 94.88 81 LYS A O 1
ATOM 641 N N . ALA A 1 82 ? -0.753 6.549 3.136 1.00 95.88 82 ALA A N 1
ATOM 642 C CA . ALA A 1 82 ? 0.314 5.899 3.892 1.00 95.88 82 ALA A CA 1
ATOM 643 C C . ALA A 1 82 ? 0.303 4.380 3.681 1.00 95.88 82 ALA A C 1
ATOM 645 O O . ALA A 1 82 ? 1.363 3.802 3.493 1.00 95.88 82 ALA A O 1
ATOM 646 N N . ILE A 1 83 ? -0.884 3.764 3.646 1.00 95.00 83 ILE A N 1
ATOM 647 C CA . ILE A 1 83 ? -1.048 2.340 3.338 1.00 95.00 83 ILE A CA 1
ATOM 648 C C . ILE A 1 83 ? -0.597 2.065 1.902 1.00 95.00 83 ILE A C 1
ATOM 650 O O . ILE A 1 83 ? 0.245 1.205 1.703 1.00 95.00 83 ILE A O 1
ATOM 654 N N . ALA A 1 84 ? -1.071 2.834 0.919 1.00 94.62 84 ALA A N 1
ATOM 655 C CA . ALA A 1 84 ? -0.664 2.657 -0.475 1.00 94.62 84 ALA A CA 1
ATOM 656 C C . ALA A 1 84 ? 0.849 2.804 -0.686 1.00 94.62 84 ALA A C 1
ATOM 658 O O . ALA A 1 84 ? 1.382 2.196 -1.582 1.00 94.62 84 ALA A O 1
ATOM 659 N N . ARG A 1 85 ? 1.566 3.566 0.146 1.00 93.56 85 ARG A N 1
ATOM 660 C CA . ARG A 1 85 ? 3.035 3.660 0.056 1.00 93.56 85 ARG A CA 1
ATOM 661 C C . ARG A 1 85 ? 3.788 2.500 0.703 1.00 93.56 85 ARG A C 1
ATOM 663 O O . ARG A 1 85 ? 4.980 2.369 0.458 1.00 93.56 85 ARG A O 1
ATOM 670 N N . GLU A 1 86 ? 3.145 1.773 1.611 1.00 95.06 86 GLU A N 1
ATOM 671 C CA . GLU A 1 86 ? 3.756 0.646 2.327 1.00 95.06 86 GLU A CA 1
ATOM 672 C C . GLU A 1 86 ? 3.544 -0.683 1.589 1.00 95.06 86 GLU A C 1
ATOM 674 O O . GLU A 1 86 ? 4.256 -1.649 1.854 1.00 95.06 86 GLU A O 1
ATOM 679 N N . TYR A 1 87 ? 2.558 -0.735 0.694 1.00 93.75 87 TYR A N 1
ATOM 680 C CA . TYR A 1 87 ? 2.162 -1.936 -0.029 1.00 93.75 87 TYR A CA 1
ATOM 681 C C . TYR A 1 87 ? 2.107 -1.647 -1.520 1.00 93.75 87 TYR A C 1
ATOM 683 O O . TYR A 1 87 ? 1.444 -0.699 -1.931 1.00 93.75 87 TYR A O 1
ATOM 691 N N . ASP A 1 88 ? 2.745 -2.506 -2.304 1.00 89.50 88 ASP A N 1
ATOM 692 C CA . ASP A 1 88 ? 2.858 -2.363 -3.751 1.00 89.50 88 ASP A CA 1
ATOM 693 C C . ASP A 1 88 ? 1.568 -2.788 -4.469 1.00 89.50 88 ASP A C 1
ATOM 695 O O . ASP A 1 88 ? 1.332 -2.359 -5.587 1.00 89.50 88 ASP A O 1
ATOM 699 N N . SER A 1 89 ? 0.718 -3.614 -3.842 1.00 90.06 89 SER A N 1
ATOM 700 C CA . SER A 1 89 ? -0.559 -4.054 -4.423 1.00 90.06 89 SER A CA 1
ATOM 701 C C . SER A 1 89 ? -1.611 -4.445 -3.379 1.00 90.06 89 SER A C 1
ATOM 703 O O . SER A 1 89 ? -1.324 -4.690 -2.199 1.00 90.06 89 SER A O 1
ATOM 705 N N . LEU A 1 90 ? -2.873 -4.551 -3.815 1.00 90.25 90 LEU A N 1
ATOM 706 C CA . LEU A 1 90 ? -3.966 -5.053 -2.972 1.00 90.25 90 LEU A CA 1
ATOM 707 C C . LEU A 1 90 ? -3.743 -6.498 -2.514 1.00 90.25 90 LEU A C 1
ATOM 709 O O . LEU A 1 90 ? -4.165 -6.851 -1.411 1.00 90.25 90 LEU A O 1
ATOM 713 N N . ASP A 1 91 ? -3.103 -7.329 -3.335 1.00 88.94 91 ASP A N 1
ATOM 714 C CA . ASP A 1 91 ? -2.796 -8.711 -2.970 1.00 88.94 91 ASP A CA 1
ATOM 715 C C . ASP A 1 91 ? -1.690 -8.785 -1.919 1.00 88.94 91 ASP A C 1
ATOM 717 O O . ASP A 1 91 ? -1.814 -9.568 -0.971 1.00 88.94 91 ASP A O 1
ATOM 721 N N . GLU A 1 92 ? -0.676 -7.917 -1.996 1.00 91.31 92 GLU A N 1
ATOM 722 C CA . GLU A 1 92 ? 0.317 -7.795 -0.927 1.00 91.31 92 GLU A CA 1
ATOM 723 C C . GLU A 1 92 ? -0.344 -7.363 0.391 1.00 91.31 92 GLU A C 1
ATOM 725 O O . GLU A 1 92 ? -0.123 -7.983 1.434 1.00 91.31 92 GLU A O 1
ATOM 730 N N . LEU A 1 93 ? -1.216 -6.348 0.349 1.00 93.56 93 LEU A N 1
ATOM 731 C CA . LEU A 1 93 ? -1.965 -5.895 1.523 1.00 93.56 93 LEU A CA 1
ATOM 732 C C . LEU A 1 93 ? -2.898 -6.988 2.068 1.00 93.56 93 LEU A C 1
ATOM 734 O O . LEU A 1 93 ? -3.019 -7.156 3.279 1.00 93.56 93 LEU A O 1
ATOM 738 N N . ARG A 1 94 ? -3.548 -7.767 1.197 1.00 92.25 94 ARG A N 1
ATOM 739 C CA . ARG A 1 94 ? -4.431 -8.877 1.592 1.00 92.25 94 ARG A CA 1
ATOM 740 C C . ARG A 1 94 ? -3.667 -9.989 2.311 1.00 92.25 94 ARG A C 1
ATOM 742 O O . ARG A 1 94 ? -4.189 -10.557 3.281 1.00 92.25 94 ARG A O 1
ATOM 749 N N . ALA A 1 95 ? -2.479 -10.308 1.801 1.00 92.62 95 ALA A N 1
ATOM 750 C CA . ALA A 1 95 ? -1.589 -11.343 2.314 1.00 92.62 95 ALA A CA 1
ATOM 751 C C . ALA A 1 95 ? -0.795 -10.900 3.552 1.00 92.62 95 ALA A C 1
ATOM 753 O O . ALA A 1 95 ? -0.188 -11.744 4.209 1.00 92.62 95 ALA A O 1
ATOM 754 N N . SER A 1 96 ? -0.797 -9.605 3.878 1.00 94.62 96 SER A N 1
ATOM 755 C CA . SER A 1 96 ? -0.081 -9.081 5.034 1.00 94.62 96 SER A CA 1
ATOM 756 C C . SER A 1 96 ? -0.736 -9.460 6.362 1.00 94.62 96 SER A C 1
ATOM 758 O O . SER A 1 96 ? -1.925 -9.794 6.451 1.00 94.62 96 SER A O 1
ATOM 760 N N . ASP A 1 97 ? 0.071 -9.387 7.417 1.00 94.94 97 ASP A N 1
ATOM 761 C CA . ASP A 1 97 ? -0.377 -9.555 8.789 1.00 94.94 97 ASP A CA 1
ATOM 762 C C . ASP A 1 97 ? -0.661 -8.205 9.450 1.00 94.94 97 ASP A C 1
ATOM 764 O O . ASP A 1 97 ? -0.076 -7.171 9.113 1.00 94.94 97 ASP A O 1
ATOM 768 N N . ARG A 1 98 ? -1.527 -8.241 10.467 1.00 96.38 98 ARG A N 1
ATOM 769 C CA . ARG A 1 98 ? -1.937 -7.069 11.251 1.00 96.38 98 ARG A CA 1
ATOM 770 C C . ARG A 1 98 ? -0.737 -6.260 11.756 1.00 96.38 98 ARG A C 1
ATOM 772 O O . ARG A 1 98 ? -0.726 -5.045 11.608 1.00 96.38 98 ARG A O 1
ATOM 779 N N . GLU A 1 99 ? 0.290 -6.931 12.280 1.00 96.19 99 GLU A N 1
ATOM 780 C CA . GLU A 1 99 ? 1.491 -6.282 12.825 1.00 96.19 99 GLU A CA 1
ATOM 781 C C . GLU A 1 99 ? 2.262 -5.468 11.772 1.00 96.19 99 GLU A C 1
ATOM 783 O O . GLU A 1 99 ? 2.784 -4.401 12.093 1.00 96.19 99 GLU A O 1
ATOM 788 N N . LYS A 1 100 ? 2.307 -5.920 10.507 1.00 95.12 100 LYS A N 1
ATOM 789 C CA . LYS A 1 100 ? 2.938 -5.151 9.419 1.00 95.12 100 LYS A CA 1
ATOM 790 C C . LYS A 1 100 ? 2.137 -3.880 9.140 1.00 95.12 100 LYS A C 1
ATOM 792 O O . LYS A 1 100 ? 2.706 -2.801 9.009 1.00 95.12 100 LYS A O 1
ATOM 797 N N . LEU A 1 101 ? 0.810 -3.993 9.104 1.00 95.56 101 LEU A N 1
ATOM 798 C CA . LEU A 1 101 ? -0.079 -2.865 8.840 1.00 95.56 101 LEU A CA 1
ATOM 799 C C . LEU A 1 101 ? -0.111 -1.843 9.989 1.00 95.56 101 LEU A C 1
ATOM 801 O O . LEU A 1 101 ? -0.205 -0.647 9.731 1.00 95.56 101 LEU A O 1
ATOM 805 N N . GLU A 1 102 ? 0.052 -2.278 11.239 1.00 96.12 102 GLU A N 1
ATOM 806 C CA . GLU A 1 102 ? 0.258 -1.390 12.397 1.00 96.12 102 GLU A CA 1
ATOM 807 C C . GLU A 1 102 ? 1.570 -0.594 12.331 1.00 96.12 102 GLU A C 1
ATOM 809 O O . GLU A 1 102 ? 1.686 0.468 12.944 1.00 96.12 102 GLU A O 1
ATOM 814 N N . GLY A 1 103 ? 2.555 -1.068 11.563 1.00 94.81 103 GLY A N 1
ATOM 815 C CA . GLY A 1 103 ? 3.773 -0.314 11.269 1.00 94.81 103 GLY A CA 1
ATOM 816 C C . GLY A 1 103 ? 3.516 0.963 10.462 1.00 94.81 103 GLY A C 1
ATOM 817 O O . GLY A 1 103 ? 4.331 1.890 10.505 1.00 94.81 103 GLY A O 1
ATOM 818 N N . VAL A 1 104 ? 2.374 1.054 9.769 1.00 94.94 104 VAL A N 1
ATOM 819 C CA . VAL A 1 104 ? 2.002 2.230 8.978 1.00 94.94 104 VAL A CA 1
ATOM 820 C C . VAL A 1 104 ? 1.633 3.397 9.906 1.00 94.94 104 VAL A C 1
ATOM 822 O O . VAL A 1 104 ? 0.769 3.260 10.779 1.00 94.94 104 VAL A O 1
ATOM 825 N N . PRO A 1 105 ? 2.218 4.596 9.712 1.00 91.81 105 PRO A N 1
ATOM 826 C CA . PRO A 1 105 ? 1.966 5.742 10.575 1.00 91.81 105 PRO A CA 1
ATOM 827 C C . PRO A 1 105 ? 0.479 6.078 10.738 1.00 91.81 105 PRO A C 1
ATOM 829 O O . PRO A 1 105 ? -0.225 6.418 9.787 1.00 91.81 105 PRO A O 1
ATOM 832 N N . GLY A 1 106 ? 0.014 6.058 11.988 1.00 90.44 106 GLY A N 1
ATOM 833 C CA . GLY A 1 106 ? -1.361 6.414 12.331 1.00 90.44 106 GLY A CA 1
ATOM 834 C C . GLY A 1 106 ? -2.378 5.289 12.138 1.00 90.44 106 GLY A C 1
ATOM 835 O O . GLY A 1 106 ? -3.574 5.574 12.267 1.00 90.44 106 GLY A O 1
ATOM 836 N N . ILE A 1 107 ? -1.926 4.063 11.866 1.00 94.88 107 ILE A N 1
ATOM 837 C CA . ILE A 1 107 ? -2.724 2.840 11.932 1.00 94.88 107 ILE A CA 1
ATOM 838 C C . ILE A 1 107 ? -2.482 2.169 13.288 1.00 94.88 107 ILE A C 1
ATOM 840 O O . ILE A 1 107 ? -1.347 1.958 13.693 1.00 94.88 107 ILE A O 1
ATOM 844 N N . GLY A 1 108 ? -3.559 1.894 14.019 1.00 94.44 108 GLY A N 1
ATOM 845 C CA . GLY A 1 108 ? -3.518 1.097 15.247 1.00 94.44 108 GLY A CA 1
ATOM 846 C C . GLY A 1 108 ? -4.200 -0.249 15.035 1.00 94.44 108 GLY A C 1
ATOM 847 O O . GLY A 1 108 ? -4.848 -0.442 14.010 1.00 94.44 108 GLY A O 1
ATOM 848 N N . GLU A 1 109 ? -4.105 -1.129 16.027 1.00 96.44 109 GLU A N 1
ATOM 849 C CA . GLU A 1 109 ? -4.649 -2.496 16.015 1.00 96.44 109 GLU A CA 1
ATOM 850 C C . GLU A 1 109 ? -6.069 -2.604 15.437 1.00 96.44 109 GLU A C 1
ATOM 852 O O . GLU A 1 109 ? -6.267 -3.273 14.427 1.00 96.44 109 GLU A O 1
ATOM 857 N N . GLU A 1 110 ? -7.039 -1.881 16.005 1.00 95.12 110 GLU A N 1
ATOM 858 C CA . GLU A 1 110 ? -8.441 -1.933 15.555 1.00 95.12 110 GLU A CA 1
ATOM 859 C C . GLU A 1 110 ? -8.599 -1.508 14.085 1.00 95.12 110 GLU A C 1
ATOM 861 O O . GLU A 1 110 ? -9.361 -2.104 13.324 1.00 95.12 110 GLU A O 1
ATOM 866 N N . LEU A 1 111 ? -7.839 -0.494 13.658 1.00 94.81 111 LEU A N 1
ATOM 867 C CA . LEU A 1 111 ? -7.898 -0.004 12.284 1.00 94.81 111 LEU A CA 1
ATOM 868 C C . LEU A 1 111 ? -7.206 -0.967 11.312 1.00 94.81 111 LEU A C 1
ATOM 870 O O . LEU A 1 111 ? -7.687 -1.150 10.196 1.00 94.81 111 LEU A O 1
ATOM 874 N N . ALA A 1 112 ? -6.103 -1.590 11.729 1.00 96.50 112 ALA A N 1
ATOM 875 C CA . ALA A 1 112 ? -5.409 -2.601 10.942 1.00 96.50 112 ALA A CA 1
ATOM 876 C C . ALA A 1 112 ? -6.310 -3.820 10.696 1.00 96.50 112 ALA A C 1
ATOM 878 O O . ALA A 1 112 ? -6.413 -4.289 9.563 1.00 96.50 112 ALA A O 1
ATOM 879 N N . GLU A 1 113 ? -7.014 -4.296 11.726 1.00 95.88 113 GLU A N 1
ATOM 880 C CA . GLU A 1 113 ? -7.978 -5.392 11.582 1.00 95.88 113 GLU A CA 1
ATOM 881 C C . GLU A 1 113 ? -9.112 -5.034 10.620 1.00 95.88 113 GLU A C 1
ATOM 883 O O . GLU A 1 113 ? -9.393 -5.805 9.702 1.00 95.88 113 GLU A O 1
ATOM 888 N N . ALA A 1 114 ? -9.712 -3.849 10.767 1.00 95.75 114 ALA A N 1
ATOM 889 C CA . ALA A 1 114 ? -10.797 -3.399 9.897 1.00 95.75 114 ALA A CA 1
ATOM 890 C C . ALA A 1 114 ? -10.362 -3.278 8.425 1.00 95.75 114 ALA A C 1
ATOM 892 O O . ALA A 1 114 ? -11.105 -3.653 7.515 1.00 95.75 114 ALA A O 1
ATOM 893 N N . VAL A 1 115 ? -9.143 -2.791 8.172 1.00 95.19 115 VAL A N 1
ATOM 894 C CA . VAL A 1 115 ? -8.579 -2.717 6.817 1.00 95.19 115 VAL A CA 1
ATOM 895 C C . VAL A 1 115 ? -8.343 -4.109 6.238 1.00 95.19 115 VAL A C 1
ATOM 897 O O . VAL A 1 115 ? -8.765 -4.372 5.111 1.00 95.19 115 VAL A O 1
ATOM 900 N N . LEU A 1 116 ? -7.726 -5.022 6.994 1.00 95.00 116 LEU A N 1
ATOM 901 C CA . LEU A 1 116 ? -7.498 -6.392 6.529 1.00 95.00 116 LEU A CA 1
ATOM 902 C C . LEU A 1 116 ? -8.815 -7.129 6.270 1.00 95.00 116 LEU A C 1
ATOM 904 O O . LEU A 1 116 ? -8.933 -7.831 5.266 1.00 95.00 116 LEU A O 1
ATOM 908 N N . GLU A 1 117 ? -9.822 -6.948 7.126 1.00 94.31 117 GLU A N 1
ATOM 909 C CA . GLU A 1 117 ? -11.167 -7.484 6.909 1.00 94.31 117 GLU A CA 1
ATOM 910 C C . GLU A 1 117 ? -11.787 -6.923 5.620 1.00 94.31 117 GLU A C 1
ATOM 912 O O . GLU A 1 117 ? -12.304 -7.685 4.794 1.00 94.31 117 GLU A O 1
ATOM 917 N N . ARG A 1 118 ? -11.685 -5.608 5.386 1.00 93.31 118 ARG A N 1
ATOM 918 C CA . ARG A 1 118 ? -12.208 -4.972 4.169 1.00 93.31 118 ARG A CA 1
ATOM 919 C C . ARG A 1 118 ? -11.532 -5.502 2.911 1.00 93.31 118 ARG A C 1
ATOM 921 O O . ARG A 1 118 ? -12.215 -5.890 1.969 1.00 93.31 118 ARG A O 1
ATOM 928 N N . VAL A 1 119 ? -10.205 -5.557 2.887 1.00 91.06 119 VAL A N 1
ATOM 929 C CA . VAL A 1 119 ? -9.450 -6.018 1.713 1.00 91.06 119 VAL A CA 1
ATOM 930 C C . VAL A 1 119 ? -9.704 -7.506 1.457 1.00 91.06 119 VAL A C 1
ATOM 932 O O . VAL A 1 119 ? -9.892 -7.919 0.311 1.00 91.06 119 VAL A O 1
ATOM 935 N N . ARG A 1 120 ? -9.789 -8.336 2.503 1.00 91.69 120 ARG A N 1
ATOM 936 C CA . ARG A 1 120 ? -10.095 -9.770 2.367 1.00 91.69 120 ARG A CA 1
ATOM 937 C C . ARG A 1 120 ? -11.536 -10.008 1.918 1.00 91.69 120 ARG A C 1
ATOM 939 O O . ARG A 1 120 ? -11.748 -10.852 1.052 1.00 91.69 120 ARG A O 1
ATOM 946 N N . SER A 1 121 ? -12.512 -9.250 2.413 1.00 87.38 121 SER A N 1
ATOM 947 C CA . SER A 1 121 ? -13.915 -9.392 1.991 1.00 87.38 121 SER A CA 1
ATOM 948 C C . SER A 1 121 ? -14.155 -8.978 0.535 1.00 87.38 121 SER A C 1
ATOM 950 O O . SER A 1 121 ? -14.915 -9.654 -0.152 1.00 87.38 121 SER A O 1
ATOM 952 N N . THR A 1 122 ? -13.440 -7.969 0.019 1.00 77.31 122 THR A N 1
ATOM 953 C CA . THR A 1 122 ? -13.506 -7.565 -1.403 1.00 77.31 122 THR A CA 1
ATOM 954 C C . THR A 1 122 ? -13.123 -8.692 -2.372 1.00 77.31 122 THR A C 1
ATOM 956 O O . THR A 1 122 ? -13.573 -8.685 -3.508 1.00 77.31 122 THR A O 1
ATOM 959 N N . GLY A 1 123 ? -12.312 -9.668 -1.943 1.00 61.41 123 GLY A N 1
ATOM 960 C CA . GLY A 1 123 ? -11.872 -10.793 -2.784 1.00 61.41 123 GLY A CA 1
ATOM 961 C C . GLY A 1 123 ? -12.663 -12.088 -2.602 1.00 61.41 123 GLY A C 1
ATOM 962 O O . GLY A 1 123 ? -12.387 -13.055 -3.295 1.00 61.41 123 GLY A O 1
ATOM 963 N N . ASN A 1 124 ? -13.607 -12.133 -1.656 1.00 52.94 124 ASN A N 1
ATOM 964 C CA . ASN A 1 124 ? -14.425 -13.321 -1.358 1.00 52.94 124 ASN A CA 1
ATOM 965 C C . ASN A 1 124 ? -15.882 -13.172 -1.831 1.00 52.94 124 ASN A C 1
ATOM 967 O O . ASN A 1 124 ? -16.733 -13.992 -1.488 1.00 52.94 124 ASN A O 1
ATOM 971 N N . ALA A 1 125 ? -16.191 -12.110 -2.574 1.00 42.72 125 ALA A N 1
ATOM 972 C CA . ALA A 1 125 ? -17.513 -11.868 -3.125 1.00 42.72 125 ALA A CA 1
ATOM 973 C C . ALA A 1 125 ? -17.598 -12.393 -4.564 1.00 42.72 125 ALA A C 1
ATOM 975 O O . ALA A 1 125 ? -17.742 -11.581 -5.466 1.00 42.72 125 ALA A O 1
ATOM 976 N N . GLU A 1 126 ? -17.502 -13.715 -4.762 1.00 36.78 126 GLU A N 1
ATOM 977 C CA . GLU A 1 126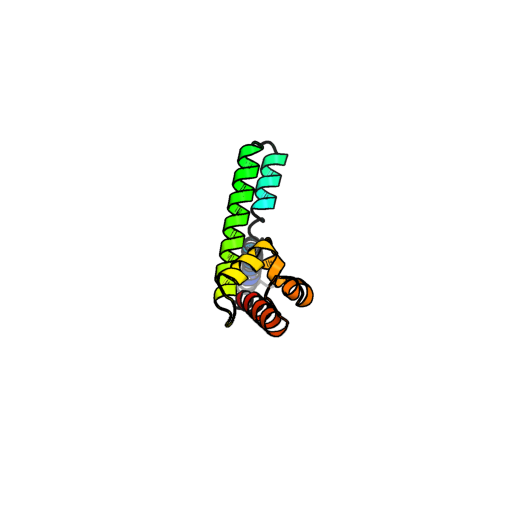 ? -17.907 -14.423 -5.995 1.00 36.78 126 GLU A CA 1
ATOM 978 C C . GLU A 1 126 ? -18.083 -15.936 -5.774 1.00 36.78 126 GLU A C 1
ATOM 980 O O . GLU A 1 126 ? -17.160 -16.584 -5.229 1.00 36.78 126 GLU A O 1
#

Foldseek 3Di:
DDDDDDPVVVVVVVVVVVVVVVVVVPPPPPQQLVVLVVCVVVVVDDPVVSVVSLVVSQVVQLVVQLVQLVPQPPQDPVQSNQQSVQASHLVRLLPDDLVSSCVRPPDDNVSSVSSNVSSPVVVVPD

Radius of gyration: 22.24 Å; chains: 1; bounding box: 41×69×44 Å

Sequence (126 aa):
MYDDPSVWELGLIAAIILAASVRDRLESDPDPIEEAKRLYAEGMIDEPELERRIEEAVDDDHEAIRLVVEDVNGVSDSRSKAIAREYDSLDELRASDREKLEGVPGIGEELAEAVLERVRSTGNAE

Organism: NCBI:txid1220023